Protein AF-A0A1I4UTD5-F1 (afdb_monomer)

Radius of gyration: 15.76 Å; Cα contacts (8 Å, |Δi|>4): 35; chains: 1; bounding box: 32×38×38 Å

pLDDT: mean 83.14, std 16.82, range [41.31, 98.5]

Foldseek 3Di:
DDPPPPPPPPPDQPDPVLVVLLVVLVVLLVVLVVCCVPPHHDPVPVSVVSNVVSVVVNVVSSVVSCVVVVVDD

Structure (mmCIF, N/CA/C/O backbone):
data_AF-A0A1I4UTD5-F1
#
_entry.id   AF-A0A1I4UTD5-F1
#
loop_
_atom_site.group_PDB
_atom_site.id
_atom_site.type_symbol
_atom_site.label_atom_id
_atom_site.label_alt_id
_atom_site.label_comp_id
_atom_site.label_asym_id
_atom_site.label_entity_id
_atom_site.label_seq_id
_atom_site.pdbx_PDB_ins_code
_atom_site.Cartn_x
_atom_site.Cartn_y
_atom_site.Cartn_z
_atom_site.occupancy
_atom_site.B_iso_or_equiv
_atom_site.auth_seq_id
_atom_site.auth_comp_id
_atom_site.auth_asym_id
_atom_site.auth_atom_id
_atom_site.pdbx_PDB_model_num
ATOM 1 N N . MET A 1 1 ? -12.434 30.183 -20.085 1.00 41.31 1 MET A N 1
ATOM 2 C CA . MET A 1 1 ? -11.602 29.288 -19.255 1.00 41.31 1 MET A CA 1
ATOM 3 C C . MET A 1 1 ? -11.725 27.884 -19.819 1.00 41.31 1 MET A C 1
ATOM 5 O O . MET A 1 1 ? -12.793 27.301 -19.704 1.00 41.31 1 MET A O 1
ATOM 9 N N . ALA A 1 2 ? -10.698 27.391 -20.512 1.00 46.47 2 ALA A N 1
ATOM 10 C CA . ALA A 1 2 ? -10.676 26.016 -21.003 1.00 46.47 2 ALA A CA 1
ATOM 11 C C . ALA A 1 2 ? -10.199 25.112 -19.859 1.00 46.47 2 ALA A C 1
ATOM 13 O O . ALA A 1 2 ? -9.063 25.239 -19.407 1.00 46.47 2 ALA A O 1
ATOM 14 N N . ALA A 1 3 ? -11.088 24.260 -19.351 1.00 54.75 3 ALA A N 1
ATOM 15 C CA . ALA A 1 3 ? -10.726 23.223 -18.399 1.00 54.75 3 ALA A CA 1
ATOM 16 C C . ALA A 1 3 ? -9.912 22.162 -19.150 1.00 54.75 3 ALA A C 1
ATOM 18 O O . ALA A 1 3 ? -10.454 21.417 -19.965 1.00 54.75 3 ALA A O 1
ATOM 19 N N . LEU A 1 4 ? -8.600 22.126 -18.911 1.00 51.25 4 LEU A N 1
ATOM 20 C CA . LEU A 1 4 ? -7.753 21.004 -19.300 1.00 51.25 4 LEU A CA 1
ATOM 21 C C . LEU A 1 4 ? -8.213 19.793 -18.484 1.00 51.25 4 LEU A C 1
ATOM 23 O O . LEU A 1 4 ? -7.842 19.629 -17.325 1.00 51.25 4 LEU A O 1
ATOM 27 N N . SER A 1 5 ? -9.081 18.980 -19.082 1.00 57.00 5 SER A N 1
ATOM 28 C CA . SER A 1 5 ? -9.389 17.645 -18.587 1.00 57.00 5 SER A CA 1
ATOM 29 C C . SER A 1 5 ? -8.122 16.814 -18.765 1.00 57.00 5 SER A C 1
ATOM 31 O O . SER A 1 5 ? -7.805 16.361 -19.863 1.00 57.00 5 SER A O 1
ATOM 33 N N . ALA A 1 6 ? -7.329 16.710 -17.699 1.00 57.69 6 ALA A N 1
ATOM 34 C CA . ALA A 1 6 ? -6.246 15.751 -17.638 1.00 57.69 6 ALA A CA 1
ATOM 35 C C . ALA A 1 6 ? -6.896 14.366 -17.616 1.00 57.69 6 ALA A C 1
ATOM 37 O O . ALA A 1 6 ? -7.392 13.921 -16.581 1.00 57.69 6 ALA A O 1
ATOM 38 N N . CYS A 1 7 ? -6.945 13.706 -18.773 1.00 48.78 7 CYS A N 1
ATOM 39 C CA . CYS A 1 7 ? -7.169 12.272 -18.822 1.00 48.78 7 CYS A CA 1
ATOM 40 C C . CYS A 1 7 ? -6.053 11.637 -17.993 1.00 48.78 7 CYS A C 1
ATOM 42 O O . CYS A 1 7 ? -4.911 11.560 -18.447 1.00 48.78 7 CYS A O 1
ATOM 44 N N . ALA A 1 8 ? -6.369 11.233 -16.764 1.00 46.94 8 ALA A N 1
ATOM 45 C CA . ALA A 1 8 ? -5.538 10.315 -16.014 1.00 46.94 8 ALA A CA 1
ATOM 46 C C . ALA A 1 8 ? -5.536 9.018 -16.820 1.00 46.94 8 ALA A C 1
ATOM 48 O O . ALA A 1 8 ? -6.464 8.216 -16.728 1.00 46.94 8 ALA A O 1
ATOM 49 N N . ALA A 1 9 ? -4.548 8.867 -17.702 1.00 51.22 9 ALA A N 1
ATOM 50 C CA . ALA A 1 9 ? -4.240 7.579 -18.278 1.00 51.22 9 ALA A CA 1
ATOM 51 C C . ALA A 1 9 ? -3.970 6.672 -17.081 1.00 51.22 9 ALA A C 1
ATOM 53 O O . ALA A 1 9 ? -2.979 6.854 -16.374 1.00 51.22 9 ALA A O 1
ATOM 54 N N . SER A 1 10 ? -4.901 5.766 -16.794 1.00 49.00 10 SER A N 1
ATOM 55 C CA . SER A 1 10 ? -4.643 4.640 -15.918 1.00 49.00 10 SER A CA 1
ATOM 56 C C . SER A 1 10 ? -3.524 3.861 -16.591 1.00 49.00 10 SER A C 1
ATOM 58 O O . SER A 1 10 ? -3.751 3.108 -17.537 1.00 49.00 10 SER A O 1
ATOM 60 N N . TYR A 1 11 ? -2.288 4.149 -16.190 1.00 57.47 11 TYR A N 1
ATOM 61 C CA . TYR A 1 11 ? -1.130 3.408 -16.642 1.00 57.47 11 TYR A CA 1
ATOM 62 C C . TYR A 1 11 ? -1.343 1.971 -16.178 1.00 57.47 11 TYR A C 1
ATOM 64 O O . TYR A 1 11 ? -1.218 1.664 -14.997 1.00 57.47 11 TYR A O 1
ATOM 72 N N . ALA A 1 12 ? -1.735 1.103 -17.108 1.00 68.25 12 ALA A N 1
ATOM 73 C CA . ALA A 1 12 ? -1.663 -0.325 -16.880 1.00 68.25 12 ALA A CA 1
ATOM 74 C C . ALA A 1 12 ? -0.184 -0.656 -16.655 1.00 68.25 12 ALA A C 1
ATOM 76 O O . ALA A 1 12 ? 0.657 -0.318 -17.495 1.00 68.25 12 ALA A O 1
ATOM 77 N N . LEU A 1 13 ? 0.125 -1.249 -15.502 1.00 77.75 13 LEU A N 1
ATOM 78 C CA . LEU A 1 13 ? 1.475 -1.708 -15.197 1.00 77.75 13 LEU A CA 1
ATOM 79 C C . LEU A 1 13 ? 1.864 -2.773 -16.224 1.00 77.75 13 LEU A C 1
ATOM 81 O O . LEU A 1 13 ? 1.085 -3.684 -16.504 1.00 77.75 13 LEU A O 1
ATOM 85 N N . SER A 1 14 ? 3.057 -2.659 -16.800 1.00 79.81 14 SER A N 1
ATOM 86 C CA . SER A 1 14 ? 3.465 -3.542 -17.903 1.00 79.81 14 SER A CA 1
ATOM 87 C C . SER A 1 14 ? 4.046 -4.874 -17.422 1.00 79.81 14 SER A C 1
ATOM 89 O O . SER A 1 14 ? 4.231 -5.785 -18.229 1.00 79.81 14 SER A O 1
ATOM 91 N N . HIS A 1 15 ? 4.322 -5.012 -16.119 1.00 84.75 15 HIS A N 1
ATOM 92 C CA . HIS A 1 15 ? 4.819 -6.250 -15.515 1.00 84.75 15 HIS A CA 1
ATOM 93 C C . HIS A 1 15 ? 3.741 -6.940 -14.670 1.00 84.75 15 HIS A C 1
ATOM 95 O O . HIS A 1 15 ? 3.237 -6.336 -13.720 1.00 84.75 15 HIS A O 1
ATOM 101 N N . PRO A 1 16 ? 3.457 -8.237 -14.902 1.00 88.88 16 PRO A N 1
ATOM 102 C CA . PRO A 1 16 ? 2.395 -8.949 -14.188 1.00 88.88 16 PRO A CA 1
ATOM 103 C C . PRO A 1 16 ? 2.638 -9.034 -12.675 1.00 88.88 16 PRO A C 1
ATOM 105 O O . PRO A 1 16 ? 1.693 -8.976 -11.897 1.00 88.88 16 PRO A O 1
ATOM 108 N N . ASN A 1 17 ? 3.900 -9.104 -12.233 1.00 93.06 17 ASN A N 1
ATOM 109 C CA . ASN A 1 17 ? 4.228 -9.102 -10.803 1.00 93.06 17 ASN A CA 1
ATOM 110 C C . ASN A 1 17 ? 3.984 -7.734 -10.146 1.00 93.06 17 ASN A C 1
ATOM 112 O O . ASN A 1 17 ? 3.606 -7.688 -8.979 1.00 93.06 17 ASN A O 1
ATOM 116 N N . PHE A 1 18 ? 4.181 -6.628 -10.873 1.00 91.56 18 PHE A N 1
ATOM 117 C CA . PHE A 1 18 ? 3.856 -5.293 -10.365 1.00 91.56 18 PHE A CA 1
ATOM 118 C C . PHE A 1 18 ? 2.352 -5.048 -10.360 1.00 91.56 18 PHE A C 1
ATOM 120 O O . PHE A 1 18 ? 1.848 -4.489 -9.394 1.00 91.56 18 PHE A O 1
ATOM 127 N N . GLN A 1 19 ? 1.627 -5.540 -11.366 1.00 92.00 19 GLN A N 1
ATOM 128 C CA . GLN A 1 19 ? 0.167 -5.534 -11.342 1.00 92.00 19 GLN A CA 1
ATOM 129 C C . GLN A 1 19 ? -0.378 -6.305 -10.131 1.00 92.00 19 GLN A C 1
ATOM 131 O O . GLN A 1 19 ? -1.170 -5.762 -9.368 1.00 92.00 19 GLN A O 1
ATOM 136 N N . ALA A 1 20 ? 0.100 -7.530 -9.895 1.00 94.38 20 ALA A N 1
ATOM 137 C CA . ALA A 1 20 ? -0.310 -8.313 -8.729 1.00 94.38 20 ALA A CA 1
ATOM 138 C C . ALA A 1 20 ? 0.039 -7.617 -7.399 1.00 94.38 20 ALA A C 1
ATOM 140 O O . ALA A 1 20 ? -0.718 -7.706 -6.432 1.00 94.38 20 ALA A O 1
ATOM 141 N N . ALA A 1 21 ? 1.176 -6.913 -7.339 1.00 95.06 21 ALA A N 1
ATOM 142 C CA . ALA A 1 21 ? 1.542 -6.116 -6.173 1.00 95.06 21 ALA A CA 1
ATOM 143 C C . ALA A 1 21 ? 0.572 -4.944 -5.956 1.00 95.06 21 ALA A C 1
ATOM 145 O O . ALA A 1 21 ? 0.131 -4.737 -4.829 1.00 95.06 21 ALA A O 1
ATOM 146 N N . GLU A 1 22 ? 0.205 -4.211 -7.009 1.00 95.38 22 GLU A N 1
ATOM 147 C CA . GLU A 1 22 ? -0.779 -3.122 -6.940 1.00 95.38 22 GLU A CA 1
ATOM 148 C C . GLU A 1 22 ? -2.136 -3.629 -6.431 1.00 95.38 22 GLU A C 1
ATOM 150 O O . GLU A 1 22 ? -2.657 -3.090 -5.454 1.00 95.38 22 GLU A O 1
ATOM 155 N N . GLU A 1 23 ? -2.637 -4.735 -6.989 1.00 95.69 23 GLU A N 1
ATOM 156 C CA . GLU A 1 23 ? -3.907 -5.345 -6.580 1.00 95.69 23 GLU A CA 1
ATOM 157 C C . GLU A 1 23 ? -3.885 -5.754 -5.095 1.00 95.69 23 GLU A C 1
ATOM 159 O O . GLU A 1 23 ? -4.849 -5.528 -4.353 1.00 95.69 23 GLU A O 1
ATOM 164 N N . ALA A 1 24 ? -2.764 -6.314 -4.625 1.00 98.31 24 ALA A N 1
ATOM 165 C CA . ALA A 1 24 ? -2.580 -6.682 -3.224 1.00 98.31 24 ALA A CA 1
ATOM 166 C C . ALA A 1 24 ? -2.529 -5.455 -2.295 1.00 98.31 24 ALA A C 1
ATOM 168 O O . ALA A 1 24 ? -3.129 -5.475 -1.216 1.00 98.31 24 ALA A O 1
ATOM 169 N N . LEU A 1 25 ? -1.853 -4.379 -2.709 1.00 98.06 25 LEU A N 1
ATOM 170 C CA . LEU A 1 25 ? -1.789 -3.119 -1.962 1.00 98.06 25 LEU A CA 1
ATOM 171 C C . LEU A 1 25 ? -3.175 -2.461 -1.874 1.00 98.06 25 LEU A C 1
ATOM 173 O O . LEU A 1 25 ? -3.596 -2.045 -0.791 1.00 98.06 25 LEU A O 1
ATOM 177 N N . GLN A 1 26 ? -3.928 -2.442 -2.974 1.00 98.12 26 GLN A N 1
ATOM 178 C CA . GLN A 1 26 ? -5.289 -1.914 -2.989 1.00 98.12 26 GLN A CA 1
ATOM 179 C C . GLN A 1 26 ? -6.232 -2.748 -2.108 1.00 98.12 26 GLN A C 1
ATOM 181 O O . GLN A 1 26 ? -7.045 -2.195 -1.362 1.00 98.12 26 GLN A O 1
ATOM 186 N N . SER A 1 27 ? -6.090 -4.075 -2.130 1.00 98.31 27 SER A N 1
ATOM 187 C CA . SER A 1 27 ? -6.813 -4.972 -1.224 1.00 98.31 27 SER A CA 1
ATOM 188 C C . SER A 1 27 ? -6.503 -4.670 0.249 1.00 98.31 27 SER A C 1
ATOM 190 O O . SER A 1 27 ? -7.417 -4.572 1.072 1.00 98.31 27 SER A O 1
ATOM 192 N N . ALA A 1 28 ? -5.233 -4.421 0.590 1.00 98.12 28 ALA A N 1
ATOM 193 C CA . ALA A 1 28 ? -4.837 -4.048 1.946 1.00 98.12 28 ALA A CA 1
ATOM 194 C C . ALA A 1 28 ? -5.495 -2.735 2.413 1.00 98.12 28 ALA A C 1
ATOM 196 O O . ALA A 1 28 ? -6.007 -2.681 3.533 1.00 98.12 28 ALA A O 1
ATOM 197 N N . ILE A 1 29 ? -5.557 -1.705 1.556 1.00 97.94 29 ILE A N 1
ATOM 198 C CA . ILE A 1 29 ? -6.284 -0.454 1.849 1.00 97.94 29 ILE A CA 1
ATOM 199 C C . ILE A 1 29 ? -7.760 -0.740 2.148 1.00 97.94 29 ILE A C 1
ATOM 201 O O . ILE A 1 29 ? -8.288 -0.260 3.153 1.00 97.94 29 ILE A O 1
ATOM 205 N N . ASN A 1 30 ? -8.415 -1.553 1.315 1.00 97.62 30 ASN A N 1
ATOM 206 C CA . ASN A 1 30 ? -9.826 -1.898 1.492 1.00 97.62 30 ASN A CA 1
ATOM 207 C C . ASN A 1 30 ? -10.067 -2.618 2.830 1.00 97.62 30 ASN A C 1
ATOM 209 O O . ASN A 1 30 ? -11.028 -2.309 3.535 1.00 97.62 30 ASN A O 1
ATOM 213 N N . HIS A 1 31 ? -9.176 -3.533 3.221 1.00 97.44 31 HIS A N 1
ATOM 214 C CA . HIS A 1 31 ? -9.255 -4.212 4.515 1.00 97.44 31 HIS A CA 1
ATOM 215 C C . HIS A 1 31 ? -9.073 -3.259 5.702 1.00 97.44 31 HIS A C 1
ATOM 217 O O . HIS A 1 31 ? -9.783 -3.394 6.701 1.00 97.44 31 HIS A O 1
ATOM 223 N N . ILE A 1 32 ? -8.169 -2.280 5.603 1.00 95.44 32 ILE A N 1
ATOM 224 C CA . ILE A 1 32 ? -7.978 -1.277 6.659 1.00 95.44 32 ILE A CA 1
ATOM 225 C C . ILE A 1 32 ? -9.217 -0.383 6.781 1.00 95.44 32 ILE A C 1
ATOM 227 O O . ILE A 1 32 ? -9.688 -0.160 7.896 1.00 95.44 32 ILE A O 1
ATOM 231 N N . HIS A 1 33 ? -9.790 0.070 5.662 1.00 95.12 33 HIS A N 1
ATOM 232 C CA . HIS A 1 33 ? -11.043 0.827 5.675 1.00 95.12 33 HIS A CA 1
ATOM 233 C C . HIS A 1 33 ? -12.191 0.023 6.289 1.00 95.12 33 HIS A C 1
ATOM 235 O O . HIS A 1 33 ? -12.844 0.519 7.204 1.00 95.12 33 HIS A O 1
ATOM 241 N N . GLY A 1 34 ? -12.364 -1.245 5.902 1.00 94.88 34 GLY A N 1
ATOM 242 C CA . GLY A 1 34 ? -13.371 -2.118 6.513 1.00 94.88 34 GLY A CA 1
ATOM 243 C C . GLY A 1 34 ? -13.168 -2.296 8.023 1.00 94.88 34 GLY A C 1
ATOM 244 O O . GLY A 1 34 ? -14.126 -2.286 8.795 1.00 94.88 34 GLY A O 1
ATOM 245 N N . ALA A 1 35 ? -11.918 -2.379 8.489 1.00 93.06 35 ALA A N 1
ATOM 246 C CA . ALA A 1 35 ? -11.626 -2.422 9.919 1.00 93.06 35 ALA A C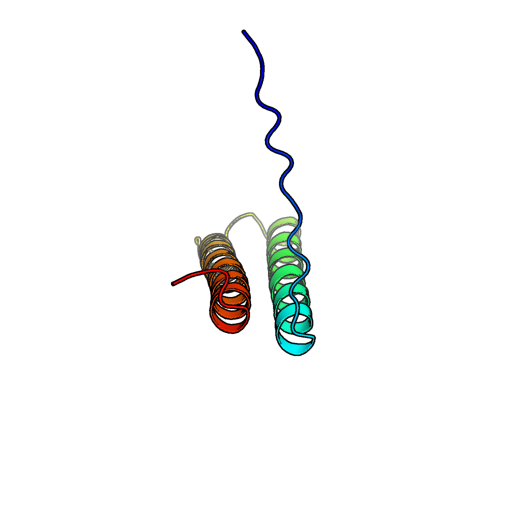A 1
ATOM 247 C C . ALA A 1 35 ? -12.011 -1.111 10.636 1.00 93.06 35 ALA A C 1
ATOM 249 O O . ALA A 1 35 ? -12.531 -1.170 11.754 1.00 93.06 35 ALA A O 1
ATOM 250 N N . GLN A 1 36 ? -11.782 0.049 10.006 1.00 92.00 36 GLN A N 1
ATOM 251 C CA . GLN A 1 36 ? -12.156 1.369 10.535 1.00 92.00 36 GLN A CA 1
ATOM 252 C C . GLN A 1 36 ? -13.676 1.574 10.577 1.00 92.00 36 GLN A C 1
ATOM 254 O O . GLN A 1 36 ? -14.184 2.152 11.537 1.00 92.00 36 GLN A O 1
ATOM 259 N N . GLU A 1 37 ? -14.402 1.084 9.570 1.00 89.88 37 GLU A N 1
ATOM 260 C CA . GLU A 1 37 ? -15.867 1.161 9.497 1.00 89.88 37 GLU A CA 1
ATOM 261 C C . GLU A 1 37 ? -16.539 0.409 10.652 1.00 89.88 37 GLU A C 1
ATOM 263 O O . GLU A 1 37 ? -17.523 0.887 11.213 1.00 89.88 37 GLU A O 1
ATOM 268 N N . VAL A 1 38 ? -15.983 -0.744 11.042 1.00 90.44 38 VAL A N 1
ATOM 269 C CA . VAL A 1 38 ? -16.550 -1.599 12.097 1.00 90.44 38 VAL A CA 1
ATOM 270 C C . VAL A 1 38 ? -16.097 -1.184 13.501 1.00 90.44 38 VAL A C 1
ATOM 272 O O . VAL A 1 38 ? -16.888 -1.235 14.439 1.00 90.44 38 VAL A O 1
ATOM 275 N N . ASN A 1 39 ? -14.829 -0.792 13.670 1.00 84.62 39 ASN A N 1
ATOM 276 C CA . ASN A 1 39 ? -14.207 -0.636 14.997 1.00 84.62 39 ASN A CA 1
ATOM 277 C C . ASN A 1 39 ? -13.908 0.821 15.382 1.00 84.62 39 ASN A C 1
ATOM 279 O O . ASN A 1 39 ? -13.393 1.083 16.471 1.00 84.62 39 ASN A O 1
ATOM 283 N N . GLY A 1 40 ? -14.231 1.773 14.510 1.00 76.00 40 GLY A N 1
ATOM 284 C CA . GLY A 1 40 ? -13.968 3.186 14.724 1.00 76.00 40 GLY A CA 1
ATOM 285 C C . GLY A 1 40 ? -12.674 3.677 14.064 1.00 76.00 40 GLY A C 1
ATOM 286 O O . GLY A 1 40 ? -11.806 2.907 13.646 1.00 76.00 40 GLY A O 1
ATOM 287 N N . PRO A 1 41 ? -12.539 5.005 13.940 1.00 67.31 41 PRO A N 1
ATOM 288 C CA . PRO A 1 41 ? -11.976 5.607 12.736 1.00 67.31 41 PRO A CA 1
ATOM 289 C C . PRO A 1 41 ? -10.458 5.514 12.571 1.00 67.31 41 PRO A C 1
ATOM 291 O O . PRO A 1 41 ? -9.971 5.866 11.502 1.00 67.31 41 PRO A O 1
ATOM 294 N N . THR A 1 42 ? -9.664 5.108 13.564 1.00 69.62 42 THR A N 1
ATOM 295 C CA . THR A 1 42 ? -8.219 5.407 13.484 1.00 69.62 42 THR A CA 1
ATOM 296 C C . THR A 1 42 ? -7.261 4.391 14.077 1.00 69.62 42 THR A C 1
ATOM 298 O O . THR A 1 42 ? -6.096 4.435 13.685 1.00 69.62 42 THR A O 1
ATOM 301 N N . PHE A 1 43 ? -7.676 3.492 14.979 1.00 86.62 43 PHE A N 1
ATOM 302 C CA . PHE A 1 43 ? -6.737 2.615 15.705 1.00 86.62 43 PHE A CA 1
ATOM 303 C C . PHE A 1 43 ? -5.539 3.420 16.257 1.00 86.62 43 PHE A C 1
ATOM 305 O O . PHE A 1 43 ? -4.385 3.179 15.904 1.00 86.62 43 PHE A O 1
ATOM 312 N N . ALA A 1 44 ? -5.835 4.470 17.034 1.00 86.56 44 ALA A N 1
ATOM 313 C CA . ALA A 1 44 ? -4.864 5.463 17.522 1.00 86.56 44 ALA A CA 1
ATOM 314 C C . ALA A 1 44 ? -4.076 6.225 16.426 1.00 86.56 44 ALA A C 1
ATOM 316 O O . ALA A 1 44 ? -3.043 6.823 16.699 1.00 86.56 44 ALA A O 1
ATOM 317 N N . GLY A 1 45 ? -4.570 6.233 15.187 1.00 89.69 45 GLY A N 1
ATOM 318 C CA . GLY A 1 45 ? -3.954 6.890 14.028 1.00 89.69 45 GLY A CA 1
ATOM 319 C C . GLY A 1 45 ? -3.157 5.939 13.132 1.00 89.69 45 GLY A C 1
ATOM 320 O O . GLY A 1 45 ? -2.831 6.294 11.999 1.00 89.69 45 GLY A O 1
ATOM 321 N N . HIS A 1 46 ? -2.894 4.710 13.584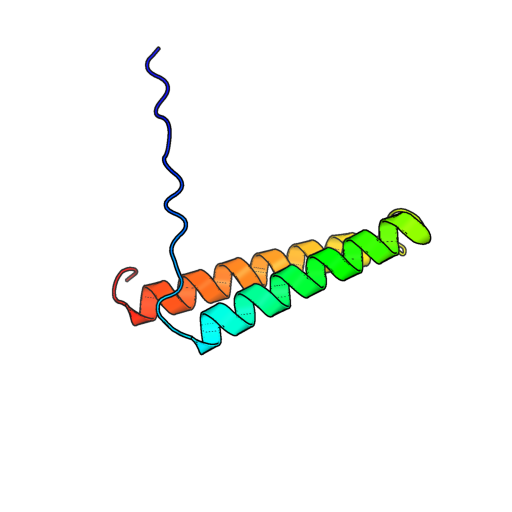 1.00 94.44 46 HIS A N 1
ATOM 322 C CA . HIS A 1 46 ? -2.079 3.756 12.835 1.00 94.44 46 HIS A CA 1
ATOM 323 C C . HIS A 1 46 ? -2.756 3.249 11.562 1.00 94.44 46 HIS A C 1
ATOM 325 O O . HIS A 1 46 ? -2.062 3.009 10.580 1.00 94.44 46 HIS A O 1
ATOM 331 N N . ALA A 1 47 ? -4.088 3.142 11.535 1.00 94.06 47 ALA A N 1
ATOM 332 C CA . ALA A 1 47 ? -4.802 2.740 10.322 1.00 94.06 47 ALA A CA 1
ATOM 333 C C . ALA A 1 47 ? -4.648 3.778 9.200 1.00 94.06 47 ALA A C 1
ATOM 335 O O . ALA A 1 47 ? -4.325 3.424 8.069 1.00 94.06 47 ALA A O 1
ATOM 336 N N . GLY A 1 48 ? -4.788 5.067 9.529 1.00 93.81 48 GLY A N 1
ATOM 337 C CA . GLY A 1 48 ? -4.541 6.153 8.578 1.00 93.81 48 GLY A CA 1
ATOM 338 C C . GLY A 1 48 ? -3.094 6.158 8.085 1.00 93.81 48 GLY A C 1
ATOM 339 O O . GLY A 1 48 ? -2.855 6.180 6.879 1.00 93.81 48 GLY A O 1
ATOM 340 N N . ARG A 1 49 ? -2.130 6.027 9.007 1.00 96.06 49 ARG A N 1
ATOM 341 C CA . ARG A 1 4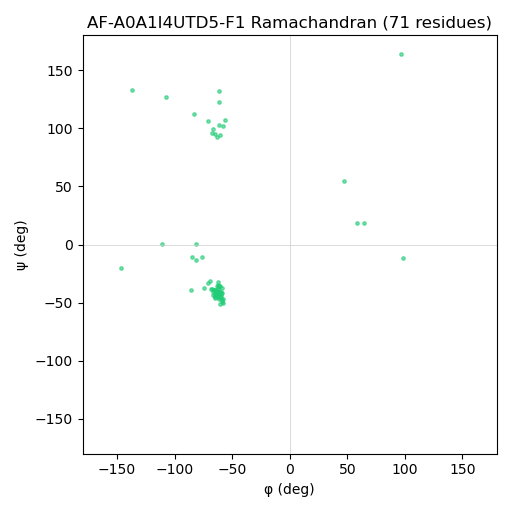9 ? -0.706 5.968 8.653 1.00 96.06 49 ARG A CA 1
ATOM 342 C C . ARG A 1 49 ? -0.359 4.765 7.772 1.00 96.06 49 ARG A C 1
ATOM 344 O O . ARG A 1 49 ? 0.461 4.891 6.869 1.00 96.06 49 ARG A O 1
ATOM 351 N N . ALA A 1 50 ? -0.973 3.609 8.014 1.00 96.81 50 ALA A N 1
ATOM 352 C CA . ALA A 1 50 ? -0.782 2.428 7.179 1.00 96.81 50 ALA A CA 1
ATOM 353 C C . ALA A 1 50 ? -1.279 2.672 5.746 1.00 96.81 50 ALA A C 1
ATOM 355 O O . ALA A 1 50 ? -0.565 2.357 4.800 1.00 96.81 50 ALA A O 1
ATOM 356 N N . ILE A 1 51 ? -2.451 3.295 5.577 1.00 97.06 51 ILE A N 1
ATOM 357 C CA . ILE A 1 51 ? -2.979 3.654 4.252 1.00 97.06 51 ILE A CA 1
ATOM 358 C C . ILE A 1 51 ? -2.043 4.628 3.520 1.00 97.06 51 ILE A C 1
ATOM 360 O O . ILE A 1 51 ? -1.817 4.455 2.326 1.00 97.06 51 ILE A O 1
ATOM 364 N N . GLU A 1 52 ? -1.484 5.630 4.206 1.00 97.12 52 GLU A N 1
ATOM 365 C CA . GLU A 1 52 ? -0.501 6.553 3.611 1.00 97.12 52 GLU A CA 1
ATOM 366 C C . GLU A 1 52 ? 0.726 5.808 3.073 1.00 97.12 52 GLU A C 1
ATOM 368 O O . GLU A 1 52 ? 1.076 5.967 1.907 1.00 97.12 52 GLU A O 1
ATOM 373 N N . LEU A 1 53 ? 1.325 4.938 3.890 1.00 98.50 53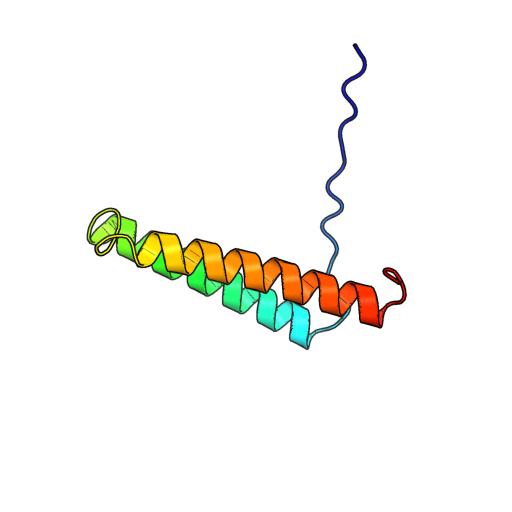 LEU A N 1
ATOM 374 C CA . LEU A 1 53 ? 2.497 4.151 3.497 1.00 98.50 53 LEU A CA 1
ATOM 375 C C . LEU A 1 53 ? 2.191 3.183 2.345 1.00 98.50 53 LEU A C 1
ATOM 377 O O . LEU A 1 53 ? 3.027 2.977 1.470 1.00 98.50 53 LEU A O 1
ATOM 381 N N . ILE A 1 54 ? 0.988 2.600 2.312 1.00 98.38 54 ILE A N 1
ATOM 382 C CA . ILE A 1 54 ? 0.571 1.732 1.204 1.00 98.38 54 ILE A CA 1
ATOM 383 C C . ILE A 1 54 ? 0.417 2.539 -0.094 1.00 98.38 54 ILE A C 1
ATOM 385 O O . ILE A 1 54 ? 0.824 2.064 -1.152 1.00 98.38 54 ILE A O 1
ATOM 389 N N . LYS A 1 55 ? -0.105 3.770 -0.030 1.00 97.88 55 LYS A N 1
ATOM 390 C CA . LYS A 1 55 ? -0.183 4.666 -1.197 1.00 97.88 55 LYS A CA 1
ATOM 391 C C . LYS A 1 55 ? 1.199 5.087 -1.696 1.00 97.88 55 LYS A C 1
ATOM 393 O O . LYS A 1 55 ? 1.417 5.140 -2.904 1.00 97.88 55 LYS A O 1
ATOM 398 N N . GLU A 1 56 ? 2.138 5.349 -0.786 1.00 97.94 56 GLU A N 1
ATOM 399 C CA . GLU A 1 56 ? 3.546 5.571 -1.141 1.00 97.94 56 GLU A CA 1
ATOM 400 C C . GLU A 1 56 ? 4.122 4.336 -1.855 1.00 97.94 56 GLU A C 1
ATOM 402 O O . GLU A 1 56 ? 4.728 4.468 -2.916 1.00 97.94 56 GLU A O 1
ATOM 407 N N . ALA A 1 57 ? 3.843 3.125 -1.361 1.00 97.62 57 ALA A N 1
ATOM 408 C CA . ALA A 1 57 ? 4.253 1.887 -2.025 1.00 97.62 57 ALA A CA 1
ATOM 409 C C . ALA A 1 57 ? 3.613 1.701 -3.417 1.00 97.62 57 ALA A C 1
ATOM 411 O O . ALA A 1 57 ? 4.317 1.311 -4.347 1.00 97.62 57 ALA A O 1
ATOM 412 N N . GLN A 1 58 ? 2.321 2.012 -3.599 1.00 96.50 58 GLN A N 1
ATOM 413 C CA . GLN A 1 58 ? 1.669 1.995 -4.923 1.00 96.50 58 GLN A CA 1
ATOM 414 C C . GLN A 1 58 ? 2.373 2.949 -5.900 1.00 96.50 58 GLN A C 1
ATOM 416 O O . GLN A 1 58 ? 2.611 2.585 -7.053 1.00 96.50 58 GLN A O 1
ATOM 421 N N . SER A 1 59 ? 2.756 4.143 -5.430 1.00 94.88 59 SER A N 1
ATOM 422 C CA . SER A 1 59 ? 3.544 5.089 -6.223 1.00 94.88 59 SER A CA 1
ATOM 423 C C . SER A 1 59 ? 4.891 4.483 -6.621 1.00 94.88 59 SER A C 1
ATOM 425 O O . SER A 1 59 ? 5.214 4.459 -7.802 1.00 94.88 59 SER A O 1
ATOM 427 N N . GLU A 1 60 ? 5.658 3.932 -5.679 1.00 95.44 60 GLU A N 1
ATOM 428 C CA . GLU A 1 60 ? 6.966 3.330 -5.981 1.00 95.44 60 GLU A CA 1
ATOM 429 C C . GLU A 1 60 ? 6.875 2.137 -6.949 1.00 95.44 60 GLU A C 1
ATOM 431 O O . GLU A 1 60 ? 7.730 1.991 -7.821 1.00 95.44 60 GLU A O 1
ATOM 436 N N . VAL A 1 61 ? 5.818 1.318 -6.871 1.00 93.38 61 VAL A N 1
ATOM 437 C CA . VAL A 1 61 ? 5.569 0.234 -7.841 1.00 93.38 61 VAL A CA 1
ATOM 438 C C . VAL A 1 61 ? 5.360 0.790 -9.253 1.00 93.38 61 VAL A C 1
ATOM 440 O O . VAL A 1 61 ? 5.961 0.286 -10.203 1.00 93.38 61 VAL A O 1
ATOM 443 N N . ALA A 1 62 ? 4.560 1.849 -9.402 1.00 89.06 62 ALA A N 1
ATOM 444 C CA . ALA A 1 62 ? 4.354 2.500 -10.695 1.00 89.06 62 ALA A CA 1
ATOM 445 C C . ALA A 1 62 ? 5.646 3.131 -11.235 1.00 89.06 62 ALA A C 1
ATOM 447 O O . ALA A 1 62 ? 5.975 2.979 -12.410 1.00 89.06 62 ALA A O 1
ATOM 448 N N . ILE A 1 63 ? 6.426 3.775 -10.365 1.00 88.94 63 ILE A N 1
ATOM 449 C CA . ILE A 1 63 ? 7.721 4.368 -10.713 1.00 88.94 63 ILE A CA 1
ATOM 450 C C . ILE A 1 63 ? 8.708 3.289 -11.175 1.00 88.94 63 ILE A C 1
ATOM 452 O O . ILE A 1 63 ? 9.374 3.457 -12.197 1.00 88.94 63 ILE A O 1
ATOM 456 N N . ALA A 1 64 ? 8.789 2.165 -10.461 1.00 88.75 64 ALA A N 1
ATOM 457 C CA . ALA A 1 64 ? 9.646 1.044 -10.832 1.00 88.75 64 ALA A CA 1
ATOM 458 C C . ALA A 1 64 ? 9.262 0.460 -12.204 1.00 88.75 64 ALA A C 1
ATOM 460 O O . ALA A 1 64 ? 10.139 0.168 -13.023 1.00 88.75 64 ALA A O 1
ATOM 461 N N . ASP A 1 65 ? 7.961 0.345 -12.481 1.00 86.75 65 ASP A N 1
ATOM 462 C CA . ASP A 1 65 ? 7.430 -0.084 -13.777 1.00 86.75 65 ASP A 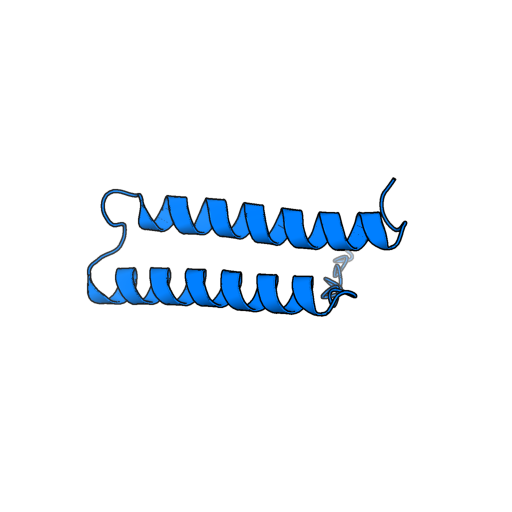CA 1
ATOM 463 C C . ASP A 1 65 ? 7.796 0.900 -14.909 1.00 86.75 65 ASP A C 1
ATOM 465 O O . ASP A 1 65 ? 8.196 0.472 -15.996 1.00 86.75 65 ASP A O 1
ATOM 469 N N . GLU A 1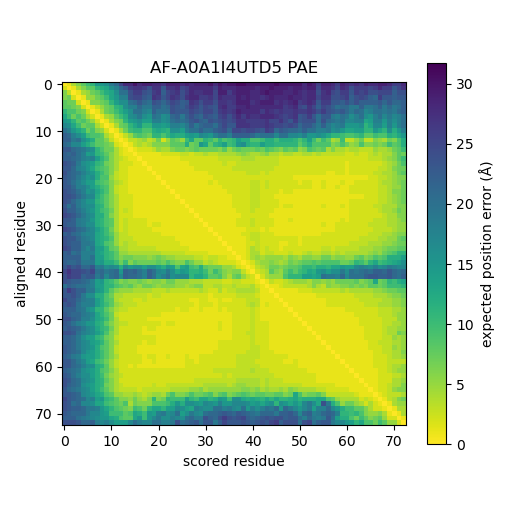 66 ? 7.729 2.212 -14.650 1.00 83.25 66 GLU A N 1
ATOM 470 C CA . GLU A 1 66 ? 8.131 3.275 -15.585 1.00 83.25 66 GLU A CA 1
ATOM 471 C C . GLU A 1 66 ? 9.633 3.270 -15.900 1.00 83.25 66 GLU A C 1
ATOM 473 O O . GLU A 1 66 ? 10.003 3.376 -17.076 1.00 83.25 66 GLU A O 1
ATOM 478 N N . PHE A 1 67 ? 10.493 3.138 -14.882 1.00 82.31 67 PHE A N 1
ATOM 479 C CA . PHE A 1 67 ? 11.948 3.061 -15.061 1.00 82.31 67 PHE A CA 1
ATOM 480 C C . PHE A 1 67 ? 12.341 1.831 -15.879 1.00 82.31 67 PHE A C 1
ATOM 482 O O . PHE A 1 67 ? 13.164 1.942 -16.788 1.00 82.31 67 PHE A O 1
ATOM 489 N N . HIS A 1 68 ? 11.719 0.674 -15.622 1.00 74.44 68 HIS A N 1
ATOM 490 C CA . HIS A 1 68 ? 11.988 -0.527 -16.415 1.00 74.44 68 HIS A CA 1
ATOM 491 C C . HIS A 1 68 ? 11.614 -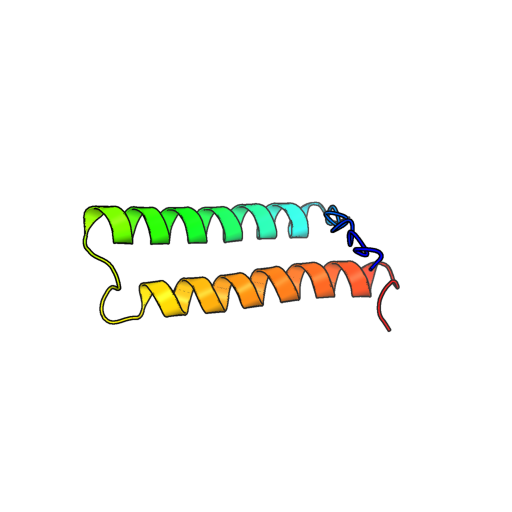0.341 -17.893 1.00 74.44 68 HIS A C 1
ATOM 493 O O . HIS A 1 68 ? 12.294 -0.844 -18.781 1.00 74.44 68 HIS A O 1
ATOM 499 N N . GLN A 1 69 ? 10.554 0.418 -18.172 1.00 71.00 69 GLN A N 1
ATOM 500 C CA . GLN A 1 69 ? 10.110 0.705 -19.538 1.00 71.00 69 GLN A CA 1
ATOM 501 C C . GLN A 1 69 ? 10.892 1.829 -20.225 1.00 71.00 69 GLN A C 1
ATOM 503 O O . GLN A 1 69 ? 10.571 2.181 -21.359 1.00 71.00 69 GLN A O 1
ATOM 508 N N . GLY A 1 70 ? 11.880 2.429 -19.552 1.00 70.19 70 GLY A N 1
ATOM 509 C CA . GLY A 1 70 ? 12.615 3.582 -20.072 1.00 70.19 70 GLY A CA 1
ATOM 510 C C . GLY A 1 70 ? 11.744 4.831 -20.262 1.00 70.19 70 GLY A C 1
ATOM 511 O O . GLY A 1 70 ? 12.123 5.730 -21.008 1.00 70.19 70 GLY A O 1
ATOM 512 N N . ARG A 1 71 ? 10.568 4.898 -19.614 1.00 64.25 71 ARG A N 1
ATOM 513 C CA . ARG A 1 71 ? 9.667 6.070 -19.653 1.00 64.25 71 ARG A CA 1
ATOM 514 C C . ARG A 1 71 ? 10.090 7.173 -18.685 1.00 64.25 71 ARG A C 1
ATOM 516 O O . ARG A 1 71 ?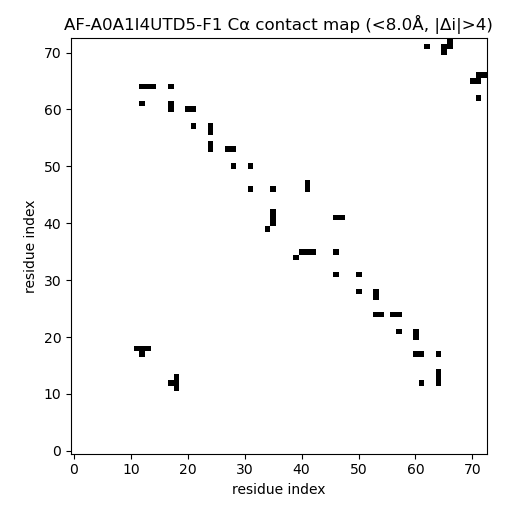 9.583 8.288 -18.770 1.00 64.25 71 ARG A O 1
ATOM 523 N N . ARG A 1 72 ? 10.998 6.850 -17.769 1.00 61.50 72 ARG A N 1
ATOM 524 C CA . ARG A 1 72 ? 11.519 7.731 -16.731 1.00 61.50 72 ARG A CA 1
ATOM 525 C C . ARG A 1 72 ? 13.032 7.531 -16.646 1.00 61.50 72 ARG A C 1
ATOM 527 O O . ARG A 1 72 ? 13.487 6.389 -16.682 1.00 61.50 72 ARG A O 1
ATOM 534 N N . TRP A 1 73 ? 13.781 8.631 -16.617 1.00 54.97 73 TRP A N 1
ATOM 535 C CA . TRP A 1 73 ? 15.247 8.687 -16.691 1.00 54.97 73 TRP A CA 1
ATOM 536 C C . TRP A 1 73 ? 15.821 9.553 -15.577 1.00 54.97 73 TRP A C 1
ATOM 538 O O . TRP A 1 73 ? 15.184 10.577 -15.236 1.00 54.97 73 TRP A O 1
#

Mean predicted aligned error: 8.45 Å

Nearest PDB structures (foldseek):
  5uky-assembly1_B  TM=8.945E-01  e=9.792E+00  Mycobacterium tuberculosis
  7zch-assembly1_A  TM=6.456E-01  e=6.378E+00  Homo sapiens

Secondary structure (DSSP, 8-state):
-------------SSHHHHHHHHHHHHHHHHHHHHHHHH-S-GGGHHHHHHHHHHHHHHHHHHHHHHHTTS--

Sequence (73 aa):
MAALSACAASYALSHPNFQAAEEALQSAINHIHGAQEVNGPTFAGHAGRAIELIKEAQSEVAIADEFHQGRRW

Solvent-accessible surface area (backbone atoms only — not comparable to full-atom values): 4403 Å² total; per-residue (Å²): 136,84,81,81,77,74,78,76,72,78,76,74,64,86,44,73,69,55,41,54,48,46,55,52,46,53,49,50,44,52,52,49,50,55,49,25,74,74,73,45,86,29,74,95,48,51,54,57,53,49,45,54,54,44,51,53,48,48,50,51,50,52,51,53,47,34,43,74,69,65,76,48,13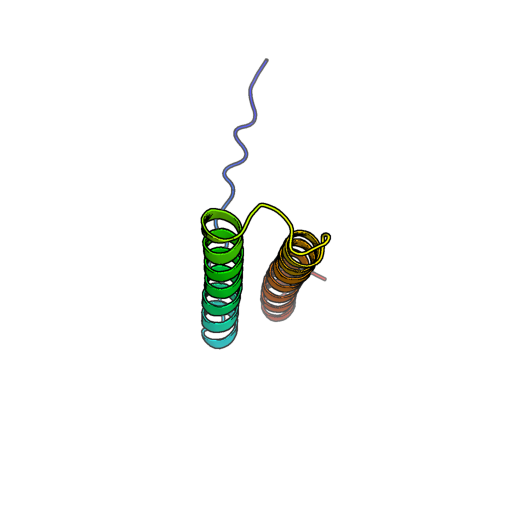3